Protein AF-A0A7S0XD25-F1 (afdb_monomer_lite)

Structure (mmCIF, N/CA/C/O backbone):
data_AF-A0A7S0XD25-F1
#
_entry.id   AF-A0A7S0XD25-F1
#
loop_
_atom_site.group_PDB
_atom_site.id
_atom_site.type_symbol
_atom_site.label_atom_id
_atom_site.label_alt_id
_atom_site.label_comp_id
_atom_site.label_asym_id
_atom_site.label_entity_id
_atom_site.label_seq_id
_atom_site.pdbx_PDB_ins_code
_atom_site.Cartn_x
_atom_site.Cartn_y
_atom_site.Cartn_z
_atom_site.occupancy
_atom_site.B_iso_or_equiv
_atom_site.auth_seq_id
_atom_site.auth_comp_id
_atom_site.auth_asym_id
_atom_site.auth_atom_id
_atom_site.pdbx_PDB_model_num
ATOM 1 N N . LEU A 1 1 ? -25.057 3.266 6.564 1.00 69.88 1 LEU A N 1
ATOM 2 C CA . LEU A 1 1 ? -23.820 4.005 6.218 1.00 69.88 1 LEU A CA 1
ATOM 3 C C . LEU A 1 1 ? -22.562 3.235 6.618 1.00 69.88 1 LEU A C 1
ATOM 5 O O . LEU A 1 1 ? -21.804 2.871 5.735 1.00 69.88 1 LEU A O 1
ATOM 9 N N . GLN A 1 2 ? -22.375 2.860 7.888 1.00 80.81 2 GLN A N 1
ATOM 10 C CA . GLN A 1 2 ? -21.163 2.131 8.309 1.00 80.81 2 GLN A CA 1
ATOM 11 C C . GLN A 1 2 ? -20.926 0.805 7.550 1.00 80.81 2 GLN A C 1
ATOM 13 O O . GLN A 1 2 ? -19.810 0.517 7.133 1.00 80.81 2 GLN A O 1
ATOM 18 N N . ARG A 1 3 ? -21.977 0.012 7.289 1.00 84.00 3 ARG A N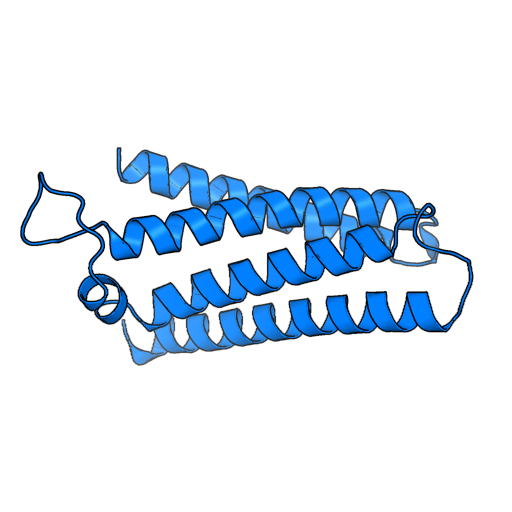 1
ATOM 19 C CA . ARG A 1 3 ? -21.851 -1.245 6.519 1.00 84.00 3 ARG A CA 1
ATOM 20 C C . ARG A 1 3 ? -21.401 -1.025 5.068 1.00 84.00 3 ARG A C 1
ATOM 22 O O . ARG A 1 3 ? -20.540 -1.753 4.590 1.00 84.00 3 ARG A O 1
ATOM 29 N N . SER A 1 4 ? -21.952 -0.021 4.381 1.00 88.50 4 SER A N 1
ATOM 30 C CA . SER A 1 4 ? -21.573 0.301 2.997 1.00 88.50 4 SER A CA 1
ATOM 31 C C . SER A 1 4 ? -20.144 0.841 2.913 1.00 88.50 4 SER A C 1
ATOM 33 O O . SER A 1 4 ? -19.408 0.493 1.999 1.00 88.50 4 SER A O 1
ATOM 35 N N . GLU A 1 5 ? -19.723 1.628 3.902 1.00 90.00 5 GLU A N 1
ATOM 36 C CA . GLU A 1 5 ? -18.354 2.139 4.038 1.00 90.00 5 GLU A CA 1
ATOM 37 C C . GLU A 1 5 ? -17.310 1.031 4.261 1.00 90.00 5 GLU A C 1
ATOM 39 O O . GLU A 1 5 ? -16.196 1.105 3.736 1.00 90.00 5 GLU A O 1
ATOM 44 N N . ILE A 1 6 ? -17.660 0.002 5.038 1.00 90.75 6 ILE A N 1
ATOM 45 C CA . ILE A 1 6 ? -16.819 -1.186 5.238 1.00 90.75 6 ILE A CA 1
ATOM 46 C C . ILE A 1 6 ? -16.751 -2.003 3.944 1.00 90.75 6 ILE A C 1
ATOM 48 O O . ILE A 1 6 ? -15.655 -2.358 3.509 1.00 90.75 6 ILE A O 1
ATOM 52 N N . GLY A 1 7 ? -17.901 -2.251 3.306 1.00 92.88 7 GLY A N 1
ATOM 53 C CA . GLY A 1 7 ? -17.980 -2.997 2.049 1.00 92.88 7 GLY A CA 1
ATOM 54 C C . GLY A 1 7 ? -17.167 -2.353 0.925 1.00 92.88 7 GLY A C 1
ATOM 55 O O . GLY A 1 7 ? -16.414 -3.047 0.246 1.00 92.88 7 GLY A O 1
ATOM 56 N N . LEU A 1 8 ? -17.243 -1.025 0.781 1.00 93.81 8 LEU A N 1
ATOM 57 C CA . LEU A 1 8 ? -16.458 -0.284 -0.206 1.00 93.81 8 LEU A CA 1
ATOM 58 C C . LEU A 1 8 ? -14.950 -0.439 0.033 1.00 93.81 8 LEU A C 1
ATOM 60 O O . LEU A 1 8 ? -14.215 -0.744 -0.901 1.00 93.81 8 LEU A O 1
ATOM 64 N N . ASN A 1 9 ? -14.479 -0.285 1.273 1.00 93.38 9 ASN A N 1
ATOM 65 C CA . ASN A 1 9 ? -13.048 -0.409 1.569 1.00 93.38 9 ASN A CA 1
ATOM 66 C C . ASN A 1 9 ? -12.535 -1.834 1.355 1.00 93.38 9 ASN A C 1
ATOM 68 O O . ASN A 1 9 ? -11.414 -2.017 0.878 1.00 93.38 9 ASN A O 1
ATOM 72 N N . PHE A 1 10 ? -13.342 -2.842 1.693 1.00 92.88 10 PHE A N 1
ATOM 73 C CA . PHE A 1 10 ? -13.020 -4.233 1.387 1.00 92.88 10 PHE A CA 1
ATOM 74 C C . PHE A 1 10 ? -12.909 -4.447 -0.125 1.00 92.88 10 PHE A C 1
ATOM 76 O O . PHE A 1 10 ? -11.900 -4.968 -0.592 1.00 92.88 10 PHE A O 1
ATOM 83 N N . PHE A 1 11 ? -13.892 -3.972 -0.892 1.00 96.12 11 PHE A N 1
ATOM 84 C CA . PHE A 1 11 ? -13.903 -4.092 -2.347 1.00 96.12 11 PHE A CA 1
ATOM 85 C C . PHE A 1 11 ? -12.696 -3.402 -3.000 1.00 96.12 11 PHE A C 1
ATOM 87 O O . PHE A 1 11 ? -11.998 -4.023 -3.795 1.00 96.12 11 PHE A O 1
ATOM 94 N N . LEU A 1 12 ? -12.388 -2.157 -2.616 1.00 96.31 12 LEU A N 1
ATOM 95 C CA . LEU A 1 12 ? -11.213 -1.434 -3.118 1.00 96.31 12 LEU A CA 1
ATOM 96 C C . LEU A 1 12 ? -9.909 -2.173 -2.796 1.00 96.31 12 LEU A C 1
ATOM 98 O O . LEU A 1 12 ? -9.039 -2.279 -3.657 1.00 96.31 12 LEU A O 1
ATOM 102 N N . SER A 1 13 ? -9.790 -2.714 -1.579 1.00 93.38 13 SER A N 1
ATOM 103 C CA . SER A 1 13 ? -8.607 -3.483 -1.173 1.00 93.38 13 SER A CA 1
ATOM 104 C C . SER A 1 13 ? -8.478 -4.776 -1.984 1.00 93.38 13 SER A C 1
ATOM 106 O O . SER A 1 13 ? -7.386 -5.095 -2.437 1.00 93.38 13 SER A O 1
ATOM 108 N N . LEU A 1 14 ? -9.588 -5.482 -2.230 1.00 96.25 14 LEU A N 1
ATOM 109 C CA . LEU A 1 14 ? -9.618 -6.696 -3.047 1.00 96.25 14 LEU A CA 1
ATOM 110 C C . LEU A 1 14 ? -9.181 -6.421 -4.490 1.00 96.25 14 LEU A C 1
ATOM 112 O O . LEU A 1 14 ? -8.308 -7.116 -5.007 1.00 96.25 14 LEU A O 1
ATOM 116 N N . ILE A 1 15 ? -9.760 -5.401 -5.132 1.00 98.19 15 ILE A N 1
ATOM 117 C CA . ILE A 1 15 ? -9.379 -5.013 -6.496 1.00 98.19 15 ILE A CA 1
ATOM 118 C C . ILE A 1 15 ? -7.897 -4.651 -6.547 1.00 98.19 15 ILE A C 1
ATOM 120 O O . ILE A 1 15 ? -7.183 -5.116 -7.430 1.00 98.19 15 ILE A O 1
ATOM 124 N N . ALA A 1 16 ? -7.409 -3.886 -5.574 1.00 97.56 16 ALA A N 1
ATOM 125 C CA . ALA A 1 16 ? -6.004 -3.528 -5.519 1.00 97.56 16 ALA A CA 1
ATOM 126 C C . ALA A 1 16 ? -5.076 -4.746 -5.363 1.00 97.56 16 ALA A C 1
ATOM 128 O O . ALA A 1 16 ? -4.071 -4.835 -6.064 1.00 97.56 16 ALA A O 1
ATOM 129 N N . SER A 1 17 ? -5.430 -5.720 -4.517 1.00 95.25 17 SER A N 1
ATOM 130 C CA . SER A 1 17 ? -4.680 -6.976 -4.388 1.00 95.25 17 SER A CA 1
ATOM 131 C C . SER A 1 17 ? -4.662 -7.785 -5.687 1.00 95.25 17 SER A C 1
ATOM 133 O O . SER A 1 17 ? -3.618 -8.323 -6.047 1.00 95.25 17 SER A O 1
ATOM 135 N N . ILE A 1 18 ? -5.780 -7.840 -6.421 1.00 98.19 18 ILE A N 1
ATOM 136 C CA . ILE A 1 18 ? -5.840 -8.491 -7.739 1.00 98.19 18 ILE A CA 1
ATOM 137 C C . ILE A 1 18 ? -4.910 -7.776 -8.728 1.00 98.19 18 ILE A C 1
ATOM 139 O O . ILE A 1 18 ? -4.140 -8.432 -9.426 1.00 98.19 18 ILE A O 1
ATOM 143 N N . LEU A 1 19 ? -4.936 -6.440 -8.762 1.00 98.25 19 LEU A N 1
ATOM 144 C CA . LEU A 1 19 ? -4.062 -5.648 -9.631 1.00 98.25 19 LEU A CA 1
ATOM 145 C C . LEU A 1 19 ? -2.583 -5.866 -9.305 1.00 98.25 19 LEU A C 1
ATOM 147 O O . LEU A 1 19 ? -1.791 -6.042 -10.225 1.00 98.25 19 LEU A O 1
ATOM 151 N N . TYR A 1 20 ? -2.208 -5.919 -8.024 1.00 96.50 20 TYR A N 1
ATOM 152 C CA . TYR A 1 20 ? -0.838 -6.244 -7.621 1.00 96.50 20 TYR A CA 1
ATOM 153 C C . TYR A 1 20 ? -0.432 -7.659 -7.996 1.00 96.50 20 TYR A C 1
ATOM 155 O O . TYR A 1 20 ? 0.689 -7.863 -8.458 1.00 96.50 20 TYR A O 1
ATOM 163 N N . PHE A 1 21 ? -1.323 -8.635 -7.827 1.00 96.88 21 PHE A N 1
ATOM 164 C CA . PHE A 1 21 ? -1.039 -10.010 -8.211 1.00 96.88 21 PHE A CA 1
ATOM 165 C C . PHE A 1 21 ? -0.777 -10.116 -9.718 1.00 96.88 21 PHE A C 1
ATOM 167 O O . PHE A 1 21 ? 0.274 -10.609 -10.125 1.00 96.88 21 PHE A O 1
ATOM 174 N N . ILE A 1 22 ? -1.678 -9.577 -10.546 1.00 98.12 22 ILE A N 1
ATOM 175 C CA . ILE A 1 22 ? -1.512 -9.568 -12.006 1.00 98.12 22 ILE A CA 1
ATOM 176 C C . ILE A 1 22 ? -0.263 -8.768 -12.389 1.00 98.12 22 ILE A C 1
ATOM 178 O O . ILE A 1 22 ? 0.563 -9.256 -13.155 1.00 98.12 22 ILE A O 1
ATOM 182 N N . GLY A 1 23 ? -0.082 -7.574 -11.820 1.00 96.62 23 GLY A N 1
ATOM 183 C CA . GLY A 1 23 ? 1.087 -6.735 -12.068 1.00 96.62 23 GLY A CA 1
ATOM 184 C C . GLY A 1 23 ? 2.397 -7.459 -11.761 1.00 96.62 23 GLY A C 1
ATOM 185 O O . GLY A 1 23 ? 3.333 -7.377 -12.548 1.00 96.62 23 GLY A O 1
ATOM 186 N N . SER A 1 24 ? 2.444 -8.235 -10.673 1.00 94.94 24 SER A N 1
ATOM 187 C CA . SER A 1 24 ? 3.632 -9.003 -10.272 1.00 94.94 24 SER A CA 1
ATOM 188 C C . SER A 1 24 ? 3.968 -10.094 -11.287 1.00 94.94 24 SER A C 1
ATOM 190 O O . SER A 1 24 ? 5.136 -10.303 -11.603 1.00 94.94 24 SER A O 1
ATOM 192 N N . VAL A 1 25 ? 2.953 -10.757 -11.851 1.00 97.56 25 VAL A N 1
ATOM 193 C CA . VAL A 1 25 ? 3.142 -11.739 -12.929 1.00 97.56 25 VAL A CA 1
ATOM 194 C C . VAL A 1 25 ? 3.700 -11.074 -14.192 1.00 97.56 25 VAL A C 1
ATOM 196 O O . VAL A 1 25 ? 4.586 -11.636 -14.833 1.00 97.56 25 VAL A O 1
ATOM 199 N N . LEU A 1 26 ? 3.248 -9.863 -14.534 1.00 97.06 26 LEU A N 1
ATOM 200 C CA . LEU A 1 26 ? 3.743 -9.120 -15.704 1.00 97.06 26 LEU A CA 1
ATOM 201 C C . LEU A 1 26 ? 5.186 -8.604 -15.551 1.00 97.06 26 LEU A C 1
ATOM 203 O O . LEU A 1 26 ? 5.810 -8.234 -16.544 1.00 97.06 26 LEU A O 1
ATOM 207 N N . PHE A 1 27 ? 5.741 -8.606 -14.335 1.00 93.12 27 PHE A N 1
ATOM 208 C CA . PHE A 1 27 ? 7.166 -8.343 -14.110 1.00 93.12 27 PHE A CA 1
ATOM 209 C C . PHE A 1 27 ? 8.063 -9.559 -14.384 1.00 93.12 27 PHE A C 1
ATOM 211 O O . PHE A 1 27 ? 9.282 -9.399 -14.459 1.00 93.12 27 PHE A O 1
ATOM 218 N N . ILE A 1 28 ? 7.507 -10.764 -14.577 1.00 94.56 28 ILE A N 1
ATOM 219 C CA . ILE A 1 28 ? 8.304 -11.938 -14.957 1.00 94.56 28 ILE A CA 1
ATOM 220 C C . ILE A 1 28 ? 8.897 -11.692 -16.355 1.00 94.56 28 ILE A C 1
ATOM 222 O O . ILE A 1 28 ? 8.124 -11.470 -17.297 1.00 94.56 28 ILE A O 1
ATOM 226 N N . PRO A 1 29 ? 10.233 -11.791 -16.536 1.00 94.00 29 PRO A N 1
ATOM 227 C CA . PRO A 1 29 ? 10.891 -11.443 -17.798 1.00 94.00 29 PRO A CA 1
ATOM 228 C C . PRO A 1 29 ? 10.319 -12.151 -19.032 1.00 94.00 29 PRO A C 1
ATOM 230 O O . PRO A 1 29 ? 10.238 -11.554 -20.101 1.00 94.00 29 PRO A O 1
ATOM 233 N N . SER A 1 30 ? 9.851 -13.395 -18.887 1.00 96.94 30 SER A N 1
ATOM 234 C CA . SER A 1 30 ? 9.272 -14.180 -19.985 1.00 96.94 30 SER A CA 1
ATOM 235 C C . SER A 1 30 ? 7.966 -13.613 -20.551 1.00 96.94 30 SER A C 1
ATOM 237 O O . SER A 1 30 ? 7.566 -14.011 -21.640 1.00 96.94 30 SER A O 1
ATOM 239 N N . THR A 1 31 ? 7.281 -12.715 -19.835 1.00 96.00 31 THR A N 1
ATOM 240 C CA . THR A 1 31 ? 6.054 -12.071 -20.334 1.00 96.00 31 THR A CA 1
ATOM 241 C C . THR A 1 31 ? 6.355 -10.888 -21.252 1.00 96.00 31 THR A C 1
ATOM 243 O O . THR A 1 31 ? 5.558 -10.600 -22.139 1.00 96.00 31 THR A O 1
ATOM 246 N N . ASN A 1 32 ? 7.500 -10.217 -21.070 1.00 95.75 32 ASN A N 1
ATOM 247 C CA . ASN A 1 32 ? 7.849 -8.962 -21.743 1.00 95.75 32 ASN A CA 1
ATOM 248 C C . ASN A 1 32 ? 6.757 -7.870 -21.609 1.00 95.75 32 ASN A C 1
ATOM 250 O O . ASN A 1 32 ? 6.489 -7.124 -22.548 1.00 95.75 32 ASN A O 1
ATOM 254 N N . GLN A 1 33 ? 6.081 -7.805 -20.452 1.00 97.06 33 GLN A N 1
ATOM 255 C CA . GLN A 1 33 ? 4.968 -6.878 -20.179 1.00 97.06 33 GLN A CA 1
ATOM 256 C C . GLN A 1 33 ? 5.217 -5.979 -18.953 1.00 97.06 33 GLN A C 1
ATOM 258 O O . GLN A 1 33 ? 4.265 -5.515 -18.323 1.00 97.06 33 GLN A O 1
ATOM 263 N N . SER A 1 34 ? 6.479 -5.692 -18.615 1.00 94.31 34 SER A N 1
ATOM 264 C CA . SER A 1 34 ? 6.838 -4.924 -17.410 1.00 94.31 34 SER A CA 1
ATOM 265 C C . SER A 1 34 ? 6.160 -3.552 -17.347 1.00 94.31 34 SER A C 1
ATOM 267 O O . SER A 1 34 ? 5.670 -3.171 -16.290 1.00 94.31 34 SER A O 1
ATOM 269 N N . TYR A 1 35 ? 6.029 -2.851 -18.480 1.00 95.31 35 TYR A N 1
ATOM 270 C CA . TYR A 1 35 ? 5.305 -1.577 -18.560 1.00 95.31 35 TYR A CA 1
ATOM 271 C C . TYR A 1 35 ? 3.847 -1.706 -18.093 1.00 95.31 35 TYR A C 1
ATOM 273 O O . TYR A 1 35 ? 3.386 -0.932 -17.256 1.00 95.31 35 TYR A O 1
ATOM 281 N N . ASN A 1 36 ? 3.132 -2.723 -18.580 1.00 97.75 36 ASN A N 1
ATOM 282 C CA . ASN A 1 36 ? 1.755 -2.984 -18.165 1.00 97.75 36 ASN A CA 1
ATOM 283 C C . ASN A 1 36 ? 1.690 -3.384 -16.683 1.00 97.75 36 ASN A C 1
ATOM 285 O O . ASN A 1 36 ? 0.791 -2.938 -15.971 1.00 97.75 36 ASN A O 1
ATOM 289 N N . GLY A 1 37 ? 2.677 -4.146 -16.197 1.00 97.06 37 GLY A N 1
ATOM 290 C CA . GLY A 1 37 ? 2.849 -4.435 -14.772 1.00 97.06 37 GLY A CA 1
ATOM 291 C C . GLY A 1 37 ? 2.954 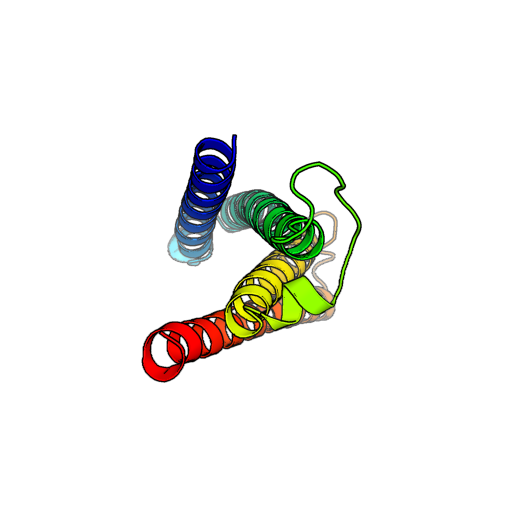-3.165 -13.924 1.00 97.06 37 GLY A C 1
ATOM 292 O O . GLY A 1 37 ? 2.209 -3.012 -12.955 1.00 97.06 37 GLY A O 1
ATOM 293 N N . THR A 1 38 ? 3.793 -2.214 -14.339 1.00 96.56 38 THR A N 1
ATOM 294 C CA . THR A 1 38 ? 3.959 -0.907 -13.687 1.00 96.56 38 THR A CA 1
ATOM 295 C C . THR A 1 38 ? 2.644 -0.131 -13.613 1.00 96.56 38 THR A C 1
ATOM 297 O O . THR A 1 38 ? 2.294 0.381 -12.549 1.00 96.56 38 THR A O 1
ATOM 300 N N . ILE A 1 39 ? 1.866 -0.080 -14.701 1.00 98.25 39 ILE A N 1
ATOM 301 C CA . ILE A 1 39 ? 0.561 0.603 -14.709 1.00 98.25 39 ILE A CA 1
ATOM 302 C C . ILE A 1 39 ? -0.417 -0.041 -13.716 1.00 98.25 39 ILE A C 1
ATOM 304 O O . ILE A 1 39 ? -1.070 0.672 -12.950 1.00 98.25 39 ILE A O 1
ATOM 308 N N . LEU A 1 40 ? -0.495 -1.377 -13.670 1.00 98.25 40 LEU A N 1
ATOM 309 C CA . LEU A 1 40 ? -1.355 -2.078 -12.709 1.00 98.25 40 LEU A CA 1
ATOM 310 C C . LEU A 1 40 ? -0.941 -1.796 -11.260 1.00 98.25 40 LEU A C 1
ATOM 312 O O . LEU A 1 40 ? -1.806 -1.571 -10.412 1.00 98.25 40 LEU A O 1
ATOM 316 N N . PHE A 1 41 ? 0.363 -1.743 -10.981 1.00 96.50 41 PHE A N 1
ATOM 317 C CA . PHE A 1 41 ? 0.872 -1.372 -9.663 1.00 96.50 41 PHE A CA 1
ATOM 318 C C . PHE A 1 41 ? 0.536 0.069 -9.280 1.00 96.50 41 PHE A C 1
ATOM 320 O O . PHE A 1 41 ? 0.167 0.307 -8.130 1.00 96.50 41 PHE A O 1
ATOM 327 N N . ILE A 1 42 ? 0.607 1.025 -10.209 1.00 98.31 42 ILE A N 1
ATOM 328 C CA . ILE A 1 42 ? 0.211 2.419 -9.954 1.00 98.31 42 ILE A CA 1
ATOM 329 C C . ILE A 1 42 ? -1.268 2.481 -9.556 1.00 98.31 42 ILE A C 1
ATOM 331 O O . ILE A 1 42 ? -1.602 3.037 -8.507 1.00 98.31 42 ILE A O 1
ATOM 335 N N . ILE A 1 43 ? -2.150 1.857 -10.343 1.00 98.50 43 ILE A N 1
ATOM 336 C CA . ILE A 1 43 ? -3.596 1.858 -10.075 1.00 98.50 43 ILE A CA 1
ATOM 337 C C . ILE A 1 43 ? -3.893 1.159 -8.742 1.00 98.50 43 ILE A C 1
ATOM 339 O O . ILE A 1 43 ? -4.584 1.722 -7.893 1.00 98.50 43 ILE A O 1
ATOM 343 N N . GLY A 1 44 ? -3.334 -0.036 -8.524 1.00 98.12 44 GLY A N 1
ATOM 344 C CA . GLY A 1 44 ? -3.496 -0.780 -7.273 1.00 98.12 44 GLY A CA 1
ATOM 345 C C . GLY A 1 44 ? -3.033 0.027 -6.059 1.00 98.12 44 GLY A C 1
ATOM 346 O O . GLY A 1 44 ? -3.732 0.087 -5.050 1.00 98.12 44 GLY A O 1
ATOM 347 N N . SER A 1 45 ? -1.911 0.736 -6.180 1.00 98.19 45 SER A N 1
ATOM 348 C CA . SER A 1 45 ? -1.354 1.555 -5.101 1.00 98.19 45 SER A CA 1
ATOM 349 C C . SER A 1 45 ? -2.212 2.755 -4.735 1.00 98.19 45 SER A C 1
ATOM 351 O O . SER A 1 45 ? -2.391 3.022 -3.547 1.00 98.19 45 SER A O 1
ATOM 353 N N . ILE A 1 46 ? -2.802 3.435 -5.720 1.00 98.38 46 ILE A N 1
ATOM 354 C CA . ILE A 1 46 ? -3.767 4.513 -5.465 1.00 98.38 46 ILE A CA 1
ATOM 355 C C . ILE A 1 46 ? -4.976 3.956 -4.704 1.00 98.38 46 ILE A C 1
ATOM 357 O O . ILE A 1 46 ? -5.365 4.512 -3.676 1.00 98.38 46 ILE A O 1
ATOM 361 N N . LEU A 1 47 ? -5.532 2.828 -5.161 1.00 98.19 47 LEU A N 1
ATOM 362 C CA . LEU A 1 47 ? -6.694 2.201 -4.528 1.00 98.19 47 LEU A CA 1
ATOM 363 C C . LEU A 1 47 ? -6.406 1.768 -3.085 1.00 98.19 47 LEU A C 1
ATOM 365 O O . LEU A 1 47 ? -7.209 2.072 -2.198 1.00 98.19 47 LEU A O 1
ATOM 369 N N . VAL A 1 48 ? -5.269 1.105 -2.824 1.00 97.62 48 VAL A N 1
ATOM 370 C CA . VAL A 1 48 ? -4.881 0.740 -1.452 1.00 97.62 48 VAL A CA 1
ATOM 371 C C . VAL A 1 48 ? -4.696 1.988 -0.608 1.00 97.62 48 VAL A C 1
ATOM 373 O O . VAL A 1 48 ? -5.315 2.079 0.451 1.00 97.62 48 VAL A O 1
ATOM 376 N N . PHE A 1 49 ? -3.875 2.943 -1.051 1.00 97.81 49 PHE A N 1
ATOM 377 C CA . PHE A 1 49 ? -3.553 4.122 -0.254 1.00 97.81 49 PHE A CA 1
ATOM 378 C C . PHE A 1 49 ? -4.822 4.889 0.126 1.00 97.81 49 PHE A C 1
ATOM 380 O O . PHE A 1 49 ? -5.073 5.104 1.308 1.00 97.81 49 PHE A O 1
ATOM 387 N N . THR A 1 50 ? -5.694 5.190 -0.843 1.00 96.44 50 THR A N 1
ATOM 388 C CA . THR A 1 50 ? -6.976 5.857 -0.573 1.00 96.44 50 THR A CA 1
ATOM 389 C C . THR A 1 50 ? -7.860 5.043 0.377 1.00 96.44 50 THR A C 1
ATOM 391 O O . THR A 1 50 ? -8.395 5.600 1.338 1.00 96.44 50 THR A O 1
ATOM 394 N N . SER A 1 51 ? -7.990 3.730 0.156 1.00 96.31 51 SER A N 1
ATOM 395 C CA . SER A 1 51 ? -8.802 2.846 1.003 1.00 96.31 51 SER A CA 1
ATOM 396 C C . SER A 1 51 ? -8.320 2.839 2.458 1.00 96.31 51 SER A C 1
ATOM 398 O O . SER A 1 51 ? -9.124 3.030 3.378 1.00 96.31 51 SER A O 1
ATOM 400 N N . GLN A 1 52 ? -7.013 2.671 2.686 1.00 97.25 52 GLN A N 1
ATOM 401 C CA . GLN A 1 52 ? -6.464 2.603 4.040 1.00 97.25 52 GLN A CA 1
ATOM 402 C C . GLN A 1 52 ? -6.421 3.970 4.725 1.00 97.25 52 GLN A C 1
ATOM 404 O O . GLN A 1 52 ? -6.812 4.069 5.888 1.00 97.25 52 GLN A O 1
ATOM 409 N N . SER A 1 53 ? -6.048 5.044 4.018 1.00 96.12 53 SER A N 1
ATOM 410 C CA . SER A 1 53 ? -6.110 6.406 4.565 1.00 96.12 53 SER A CA 1
ATOM 411 C C . SER A 1 53 ? -7.522 6.745 5.034 1.00 96.12 53 SER A C 1
ATOM 413 O O 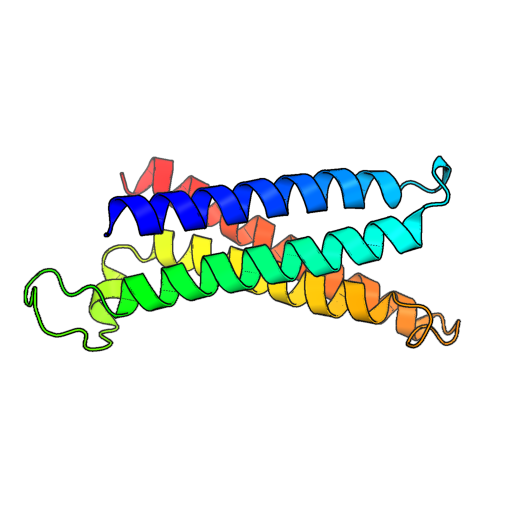. SER A 1 53 ? -7.701 7.278 6.128 1.00 96.12 53 SER A O 1
ATOM 415 N N . TRP A 1 54 ? -8.544 6.361 4.262 1.00 95.25 54 TRP A N 1
ATOM 416 C CA . TRP A 1 54 ? -9.932 6.559 4.665 1.00 95.25 54 TRP A CA 1
ATOM 417 C C . TRP A 1 54 ? -10.285 5.780 5.941 1.00 95.25 54 TRP A C 1
ATOM 419 O O . TRP A 1 54 ? -10.984 6.314 6.803 1.00 95.25 54 TRP A O 1
ATOM 429 N N . LYS A 1 55 ? -9.816 4.533 6.108 1.00 94.31 55 LYS A N 1
ATOM 430 C CA . LYS A 1 55 ? -10.047 3.773 7.352 1.00 94.31 55 LYS A CA 1
ATOM 431 C C . LYS A 1 55 ? -9.427 4.457 8.562 1.00 94.31 55 LYS A C 1
ATOM 433 O O . LYS A 1 55 ? -10.125 4.631 9.555 1.00 94.31 55 LYS A O 1
ATOM 438 N N . VAL A 1 56 ? -8.168 4.882 8.459 1.00 95.06 56 VAL A N 1
ATOM 439 C CA . VAL A 1 56 ? -7.453 5.556 9.554 1.00 95.06 56 VAL A CA 1
ATOM 440 C C . VAL A 1 56 ? -8.155 6.865 9.932 1.00 95.06 56 VAL A C 1
ATOM 442 O O . VAL A 1 56 ? -8.377 7.126 11.113 1.00 95.06 56 VAL A O 1
ATOM 445 N N . ILE A 1 57 ? -8.599 7.648 8.942 1.00 93.38 57 ILE A N 1
ATOM 446 C CA . ILE A 1 57 ? -9.384 8.871 9.175 1.00 93.38 57 ILE A CA 1
ATOM 447 C C . ILE A 1 57 ? -10.734 8.549 9.833 1.00 93.38 57 ILE A C 1
ATOM 449 O O . ILE A 1 57 ? -11.155 9.233 10.761 1.00 93.38 57 ILE A O 1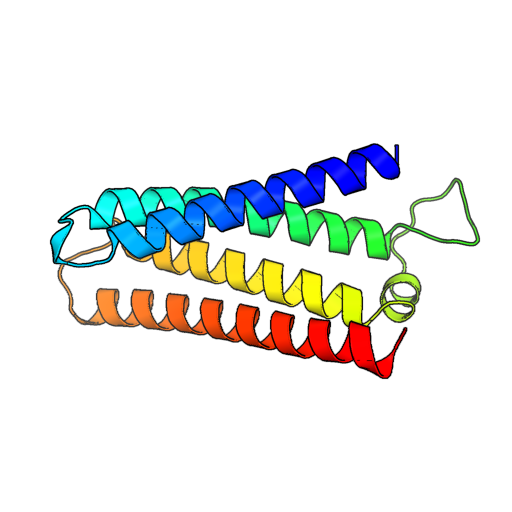
ATOM 453 N N . ARG A 1 58 ? -11.444 7.501 9.401 1.00 90.94 58 ARG A N 1
ATOM 454 C CA . ARG A 1 58 ? -12.695 7.105 10.071 1.00 90.94 58 ARG A CA 1
ATOM 455 C C . ARG A 1 58 ? -12.449 6.645 11.505 1.00 90.94 58 ARG A C 1
ATOM 457 O O . ARG A 1 58 ? -13.240 6.995 12.379 1.00 90.94 58 ARG A O 1
ATOM 464 N N . ALA A 1 59 ? -11.378 5.896 11.751 1.00 91.25 59 ALA A N 1
ATOM 465 C CA . ALA A 1 59 ? -11.019 5.425 13.084 1.00 91.25 59 ALA A CA 1
ATOM 466 C C . ALA A 1 59 ? -10.753 6.598 14.042 1.00 91.25 59 ALA A C 1
ATOM 468 O O . ALA A 1 59 ? -11.193 6.553 15.185 1.00 91.25 59 ALA A O 1
ATOM 469 N N . SER A 1 60 ? -10.133 7.689 13.576 1.00 90.56 60 SER A N 1
ATOM 470 C CA . SER A 1 60 ? -9.914 8.877 14.414 1.00 90.56 60 SER A CA 1
ATOM 471 C C . SER A 1 60 ? -11.181 9.704 14.659 1.00 90.56 60 SER A C 1
ATOM 473 O O . SER A 1 60 ? -11.300 10.343 15.703 1.00 90.56 60 SER A O 1
ATOM 475 N N . LEU A 1 61 ? -12.147 9.685 13.733 1.00 89.00 61 LEU A N 1
ATOM 476 C CA . LEU A 1 61 ? -13.396 10.455 13.828 1.00 89.00 61 LEU A CA 1
ATOM 477 C C . LEU A 1 61 ? -14.547 9.719 14.537 1.00 89.00 61 LEU A C 1
ATOM 479 O O . LEU A 1 61 ? -15.558 10.346 14.860 1.00 89.00 61 LEU A O 1
ATOM 483 N N . THR A 1 62 ? -14.440 8.404 14.743 1.00 80.75 62 THR A N 1
ATOM 484 C CA . THR A 1 62 ? -15.516 7.597 15.338 1.00 80.75 62 THR A CA 1
ATOM 485 C C . THR A 1 62 ? -15.445 7.669 16.858 1.00 80.75 62 THR A C 1
ATOM 487 O O . THR A 1 62 ? -14.700 6.920 17.477 1.00 80.75 62 THR A O 1
ATOM 490 N N . ASN A 1 63 ? -16.230 8.562 17.466 1.00 70.25 63 ASN A N 1
ATOM 491 C CA . ASN A 1 63 ? -16.333 8.655 18.920 1.00 70.25 63 ASN A CA 1
ATOM 492 C C . ASN A 1 63 ? -17.515 7.801 19.428 1.00 70.25 63 ASN A C 1
ATOM 494 O O . ASN A 1 63 ? -18.664 8.137 19.125 1.00 70.25 63 ASN A O 1
ATOM 498 N N . PRO A 1 64 ? -17.284 6.730 20.212 1.00 62.78 64 PRO A N 1
ATOM 499 C CA . PRO A 1 64 ? -18.358 5.850 20.684 1.00 62.78 64 PRO A CA 1
ATOM 500 C C . PRO A 1 64 ? -19.337 6.547 21.645 1.00 62.78 64 PRO A C 1
ATOM 502 O O . PRO A 1 64 ? -20.456 6.076 21.825 1.00 62.78 64 PRO A O 1
ATOM 505 N N . ILE A 1 65 ? -18.941 7.678 22.242 1.00 63.78 65 ILE A N 1
ATOM 506 C CA . ILE A 1 65 ? -19.728 8.398 23.256 1.00 63.78 65 ILE A CA 1
ATOM 507 C C . ILE A 1 65 ? -20.574 9.522 22.628 1.00 63.78 65 ILE A C 1
ATOM 509 O O . ILE A 1 65 ? -21.636 9.866 23.142 1.00 63.78 65 ILE A O 1
ATOM 513 N N . LYS A 1 66 ? -20.138 10.102 21.501 1.00 61.25 66 LYS A N 1
ATOM 514 C CA . LYS A 1 66 ? -20.794 11.254 20.853 1.00 61.25 66 LYS A CA 1
ATOM 515 C C . LYS A 1 66 ? -21.237 10.906 19.434 1.00 61.25 66 LYS A C 1
ATOM 517 O O . LYS A 1 66 ? -20.586 11.278 18.464 1.00 61.25 66 LYS A O 1
ATOM 522 N N . LEU A 1 67 ? -22.399 10.260 19.322 1.00 62.78 67 LEU A N 1
ATOM 523 C CA . LEU A 1 67 ? -22.976 9.782 18.053 1.00 62.78 67 LEU A CA 1
ATOM 524 C C . LEU A 1 67 ? -23.150 10.862 16.959 1.00 62.78 67 LEU A C 1
ATOM 526 O O . LEU A 1 67 ? -23.232 10.508 15.788 1.00 62.78 67 LEU A O 1
ATOM 530 N N . ASN A 1 68 ? -23.163 12.158 17.306 1.00 64.44 68 ASN A N 1
ATOM 531 C CA . ASN A 1 68 ? -23.439 13.258 16.367 1.00 64.44 68 ASN A CA 1
ATOM 532 C C . ASN A 1 68 ? -22.301 14.280 16.176 1.00 64.44 68 ASN A C 1
ATOM 534 O O . ASN A 1 68 ? -22.477 15.225 15.411 1.00 64.44 68 ASN A O 1
ATOM 538 N N . ILE A 1 69 ? -21.138 14.122 16.824 1.00 66.88 69 ILE A N 1
ATOM 539 C CA . ILE A 1 69 ? -20.005 15.053 16.651 1.00 66.88 69 ILE A CA 1
ATOM 540 C C . ILE A 1 69 ? -18.784 14.273 16.168 1.00 66.88 69 ILE A C 1
ATOM 542 O O . ILE A 1 69 ? -18.126 13.586 16.945 1.00 66.88 69 ILE A O 1
ATOM 546 N N . LYS A 1 70 ? -18.462 14.414 14.877 1.00 70.75 70 LYS A N 1
ATOM 547 C CA . LYS A 1 70 ? -17.209 13.915 14.298 1.00 70.75 70 LYS A CA 1
ATOM 548 C C . LYS A 1 70 ? -16.079 14.878 14.656 1.00 70.75 70 LYS A C 1
ATOM 550 O O . LYS A 1 70 ? -15.786 15.799 13.901 1.00 70.75 70 LYS A O 1
ATOM 555 N N . SER A 1 71 ? -15.469 14.686 15.818 1.00 83.50 71 SER A N 1
ATOM 556 C CA . SER A 1 71 ? -14.216 15.351 16.184 1.00 83.50 71 SER A CA 1
ATOM 557 C C . SER A 1 71 ? -13.071 14.354 16.086 1.00 83.50 71 SER A C 1
ATOM 559 O O . SER A 1 71 ? -13.203 13.226 16.557 1.00 83.50 71 SER A O 1
ATOM 561 N N . PHE A 1 72 ? -11.951 14.778 15.506 1.00 86.31 72 PHE A N 1
ATOM 562 C CA . PHE A 1 72 ? -10.726 13.986 15.508 1.00 86.31 72 PHE A CA 1
ATOM 563 C C . PHE A 1 72 ? -10.267 13.761 16.953 1.00 86.31 72 PHE A C 1
ATOM 565 O O . PHE A 1 72 ? -10.056 14.725 17.687 1.00 86.31 72 PHE A O 1
ATOM 572 N N . ASP A 1 73 ? -10.125 12.500 17.356 1.00 88.62 73 ASP A N 1
ATOM 573 C CA . ASP A 1 73 ? -9.681 12.127 18.696 1.00 88.62 73 ASP A CA 1
ATOM 574 C C . ASP A 1 73 ? -8.685 10.962 18.619 1.00 88.62 73 ASP A C 1
ATOM 576 O O . ASP A 1 73 ? -8.993 9.863 18.151 1.00 88.62 73 ASP A O 1
ATOM 580 N N . LEU A 1 74 ? -7.463 11.208 19.096 1.00 89.38 74 LEU A N 1
ATOM 581 C CA . LEU A 1 74 ? -6.390 10.213 19.129 1.00 89.38 74 LEU A CA 1
ATOM 582 C C . LEU A 1 74 ? -6.693 9.060 20.092 1.00 89.38 74 LEU A C 1
ATOM 584 O O . LEU A 1 74 ? -6.142 7.971 19.929 1.00 89.38 74 LEU A O 1
ATOM 588 N N . ASN A 1 75 ? -7.569 9.265 21.077 1.00 90.62 75 ASN A N 1
ATOM 589 C CA . ASN A 1 75 ? -7.963 8.201 21.994 1.00 90.62 75 ASN A CA 1
ATOM 590 C C . ASN A 1 75 ? -8.759 7.107 21.277 1.00 90.62 75 ASN A C 1
ATOM 592 O O . ASN A 1 75 ? -8.612 5.940 21.632 1.00 90.62 75 ASN A O 1
ATOM 596 N N . ASN A 1 76 ? -9.514 7.450 20.227 1.00 88.50 76 ASN A N 1
ATOM 597 C CA . ASN A 1 76 ? -10.224 6.461 19.410 1.00 88.50 76 ASN A CA 1
ATOM 598 C C . ASN A 1 76 ? -9.238 5.526 18.696 1.00 88.50 76 ASN A C 1
ATOM 600 O O . ASN A 1 76 ? -9.445 4.317 18.655 1.00 88.50 76 ASN A O 1
ATOM 604 N N . LEU A 1 77 ? -8.111 6.062 18.210 1.00 91.88 77 LEU A N 1
ATOM 605 C CA . LEU A 1 77 ? -7.069 5.254 17.568 1.00 91.88 77 LEU A CA 1
ATOM 606 C C . LEU A 1 77 ? -6.398 4.280 18.544 1.00 91.88 77 LEU A C 1
ATOM 608 O O . LEU A 1 77 ? -5.972 3.203 18.139 1.00 91.88 77 LEU A O 1
ATOM 612 N N . ARG A 1 78 ? -6.306 4.639 19.831 1.00 92.75 78 ARG A N 1
ATOM 613 C CA . ARG A 1 78 ? -5.704 3.776 20.860 1.00 92.75 78 ARG A CA 1
ATOM 614 C C . ARG A 1 78 ? -6.566 2.564 21.209 1.00 92.75 78 ARG A C 1
ATOM 616 O O . ARG A 1 78 ? -6.009 1.566 21.652 1.00 92.75 78 ARG A O 1
ATOM 623 N N . GLN A 1 79 ? -7.884 2.636 21.010 1.00 91.06 79 GLN A N 1
ATOM 624 C CA . GLN A 1 79 ? -8.802 1.533 21.325 1.00 91.06 79 GLN A CA 1
ATOM 625 C C . GLN A 1 79 ? -8.576 0.307 20.432 1.00 91.06 79 GLN A C 1
ATOM 627 O O . GLN A 1 79 ? -8.736 -0.817 20.892 1.00 91.06 79 GLN A O 1
ATOM 632 N N . ASP A 1 80 ? -8.167 0.520 19.180 1.00 91.62 80 ASP A N 1
ATOM 633 C CA . ASP A 1 80 ? -7.824 -0.535 18.220 1.00 91.62 80 ASP A CA 1
ATOM 634 C C . ASP A 1 80 ? -6.462 -0.239 17.581 1.00 91.62 80 ASP A C 1
ATOM 636 O O . ASP A 1 80 ? -6.308 -0.182 16.359 1.00 91.62 80 ASP A O 1
ATOM 640 N N . LEU A 1 81 ? -5.455 -0.002 18.431 1.00 94.62 81 LEU A N 1
ATOM 641 C CA . LEU A 1 81 ? -4.111 0.352 17.976 1.00 94.62 81 LEU A CA 1
ATOM 642 C C . LEU A 1 81 ? -3.531 -0.673 16.980 1.00 94.62 81 LEU A C 1
ATOM 644 O O . LEU A 1 81 ? -3.014 -0.237 15.949 1.00 94.62 81 LEU A O 1
ATOM 648 N N . PRO A 1 82 ? -3.637 -2.003 17.195 1.00 96.25 82 PRO A N 1
ATOM 649 C CA . PRO A 1 82 ? -3.173 -2.975 16.208 1.00 96.25 82 PRO A CA 1
ATOM 650 C C . PRO A 1 82 ? -3.898 -2.836 14.865 1.00 96.25 82 PRO A C 1
ATOM 652 O O . PRO A 1 82 ? -3.256 -2.893 13.821 1.00 96.25 82 PRO A O 1
ATOM 655 N N . GLY A 1 83 ? -5.216 -2.603 14.858 1.00 95.44 83 GLY A N 1
ATOM 656 C CA . GLY A 1 83 ? -5.969 -2.366 13.626 1.00 95.44 83 GLY A CA 1
ATOM 657 C C . GLY A 1 83 ? -5.510 -1.119 12.874 1.00 95.44 83 GLY A C 1
ATOM 658 O O . GLY A 1 83 ? -5.250 -1.184 11.672 1.00 95.44 83 GLY A O 1
ATOM 659 N N . VAL A 1 84 ? -5.318 -0.011 13.592 1.00 96.06 84 VAL A N 1
ATOM 660 C CA . VAL A 1 84 ? -4.798 1.242 13.026 1.00 96.06 84 VAL A CA 1
ATOM 661 C C . VAL A 1 84 ? -3.398 1.049 12.447 1.00 96.06 84 VAL A C 1
ATOM 663 O O . VAL A 1 84 ? -3.106 1.581 11.376 1.00 96.06 84 VAL A O 1
ATOM 666 N N . LEU A 1 85 ? -2.537 0.279 13.115 1.00 97.62 85 LEU A N 1
ATOM 667 C CA . LEU A 1 85 ? -1.193 -0.036 12.631 1.00 97.62 85 LEU A CA 1
ATOM 668 C C . LEU A 1 85 ? -1.226 -0.896 11.359 1.00 97.62 85 LEU A C 1
ATOM 670 O O . LEU A 1 85 ? -0.492 -0.591 10.420 1.00 97.62 85 LEU A O 1
ATOM 674 N N . VAL A 1 86 ? -2.107 -1.903 11.276 1.00 97.69 86 VAL A N 1
ATOM 675 C CA . VAL A 1 86 ? -2.316 -2.689 10.044 1.00 97.69 86 VAL A CA 1
ATOM 676 C C . VAL A 1 86 ? -2.691 -1.778 8.881 1.00 97.69 86 VAL A C 1
ATOM 678 O O . VAL A 1 86 ? -2.041 -1.820 7.835 1.00 97.69 86 VAL A O 1
ATOM 681 N N . ASP A 1 87 ? -3.714 -0.940 9.057 1.00 97.25 87 ASP A N 1
ATOM 682 C CA . ASP A 1 87 ? -4.193 -0.062 7.989 1.00 97.25 87 ASP A CA 1
ATOM 683 C C . ASP A 1 87 ? -3.125 0.989 7.620 1.00 97.25 87 ASP A C 1
ATOM 685 O O . ASP A 1 87 ? -2.877 1.233 6.439 1.00 97.25 87 ASP A O 1
ATOM 689 N N . SER A 1 88 ? -2.416 1.553 8.604 1.00 98.00 88 SER A N 1
ATOM 690 C CA . SER A 1 88 ? -1.360 2.552 8.374 1.00 98.00 88 SER A CA 1
ATOM 691 C C . SER A 1 88 ? -0.167 1.976 7.614 1.00 98.00 88 SER A C 1
ATOM 693 O O . SER A 1 88 ? 0.267 2.565 6.626 1.00 98.00 88 SER A O 1
ATOM 695 N N . PHE A 1 89 ? 0.349 0.814 8.025 1.00 98.50 89 PHE A N 1
ATOM 696 C CA . PHE A 1 89 ? 1.455 0.160 7.325 1.00 98.50 89 PHE A CA 1
ATOM 697 C C . PHE A 1 89 ? 1.048 -0.310 5.928 1.00 98.50 89 PHE A C 1
ATOM 699 O O . PHE A 1 89 ? 1.809 -0.125 4.985 1.00 98.50 89 PHE A O 1
ATOM 706 N N . THR A 1 90 ? -0.171 -0.822 5.757 1.00 98.00 90 THR A N 1
ATOM 707 C CA . THR A 1 90 ? -0.704 -1.177 4.431 1.00 98.00 90 THR A CA 1
ATOM 708 C C . THR A 1 90 ? -0.793 0.057 3.524 1.00 98.00 90 THR A C 1
ATOM 710 O O . THR A 1 90 ? -0.384 0.013 2.365 1.00 98.00 90 THR A O 1
ATOM 713 N N . GLY A 1 91 ? -1.282 1.183 4.055 1.00 97.94 91 GLY A N 1
ATOM 714 C CA . GLY A 1 91 ? -1.344 2.454 3.334 1.00 97.94 91 GLY A CA 1
ATOM 715 C C . GLY A 1 91 ? 0.041 2.964 2.935 1.00 97.94 91 GLY A C 1
ATOM 716 O O . GLY A 1 91 ? 0.258 3.283 1.768 1.00 97.94 91 GLY A O 1
ATOM 717 N N . LEU A 1 92 ? 0.997 2.982 3.869 1.00 98.25 92 LEU A N 1
ATOM 718 C CA . LEU A 1 92 ? 2.385 3.369 3.594 1.00 98.25 92 LEU A CA 1
ATOM 719 C C . LEU A 1 92 ? 3.041 2.443 2.565 1.00 98.25 92 LEU A C 1
ATOM 721 O O . LEU A 1 92 ? 3.690 2.930 1.644 1.00 98.25 92 LEU A O 1
ATOM 725 N N . GLY A 1 93 ? 2.821 1.131 2.663 1.00 98.06 93 GLY A N 1
ATOM 726 C CA . GLY A 1 93 ? 3.284 0.162 1.671 1.00 98.06 93 GLY A CA 1
ATOM 727 C C . GLY A 1 93 ? 2.764 0.483 0.270 1.00 98.06 93 GLY A C 1
ATOM 728 O O . GLY A 1 93 ? 3.547 0.563 -0.675 1.00 98.06 93 GLY A O 1
ATOM 729 N N . GLY A 1 94 ? 1.460 0.759 0.146 1.00 97.75 94 GLY A N 1
ATOM 730 C CA . GLY A 1 94 ? 0.855 1.233 -1.100 1.00 97.75 94 GLY A CA 1
ATOM 731 C C . GLY A 1 94 ? 1.470 2.543 -1.604 1.00 97.75 94 GLY A C 1
ATOM 732 O O . GLY A 1 94 ? 1.796 2.651 -2.779 1.00 97.75 94 GLY A O 1
ATOM 733 N N . PHE A 1 95 ? 1.705 3.521 -0.729 1.00 98.44 95 PHE A N 1
ATOM 734 C CA . PHE A 1 95 ? 2.337 4.792 -1.097 1.00 98.44 95 PHE A CA 1
ATOM 735 C C . PHE A 1 95 ? 3.765 4.617 -1.640 1.00 98.44 95 PHE A C 1
ATOM 737 O O . PHE A 1 95 ? 4.106 5.186 -2.676 1.00 98.44 95 PHE A O 1
ATOM 744 N N . PHE A 1 96 ? 4.594 3.795 -0.993 1.00 98.38 96 PHE A N 1
ATOM 745 C CA . PHE A 1 96 ? 5.944 3.517 -1.485 1.00 98.38 96 PHE A CA 1
ATOM 746 C C . PHE A 1 96 ? 5.928 2.719 -2.793 1.00 98.38 96 PHE A C 1
ATOM 748 O O . PHE A 1 96 ? 6.694 3.040 -3.699 1.00 98.38 96 PHE A O 1
ATOM 755 N N . TYR A 1 97 ? 5.012 1.760 -2.962 1.00 97.56 97 TYR A N 1
ATOM 756 C CA . TYR A 1 97 ? 4.814 1.114 -4.263 1.00 97.56 97 TYR A CA 1
ATOM 757 C C . TYR A 1 97 ? 4.371 2.092 -5.347 1.00 97.56 97 TYR A C 1
ATOM 759 O O . TYR A 1 97 ? 4.850 1.973 -6.473 1.00 97.56 97 TYR A O 1
ATOM 767 N N . LEU A 1 98 ? 3.529 3.080 -5.032 1.00 98.00 98 LEU A N 1
ATOM 768 C CA . LEU A 1 98 ? 3.158 4.122 -5.986 1.00 98.00 98 LEU A CA 1
ATOM 769 C C . LEU A 1 98 ? 4.392 4.898 -6.453 1.00 98.00 98 LEU A C 1
ATOM 771 O O . LEU A 1 98 ? 4.618 4.999 -7.656 1.00 98.00 98 LEU A O 1
ATOM 775 N N . ILE A 1 99 ? 5.207 5.397 -5.517 1.00 97.38 99 ILE A N 1
ATOM 776 C CA . ILE A 1 99 ? 6.424 6.151 -5.850 1.00 97.38 99 ILE A CA 1
ATOM 777 C C . ILE A 1 99 ? 7.382 5.280 -6.663 1.00 97.38 99 ILE A C 1
ATOM 779 O O . ILE A 1 99 ? 7.805 5.689 -7.740 1.00 97.38 99 ILE A O 1
ATOM 783 N N . GLY A 1 100 ? 7.691 4.070 -6.187 1.00 95.62 100 GLY A N 1
ATOM 784 C CA . GLY A 1 100 ? 8.609 3.160 -6.874 1.00 95.62 100 GLY A CA 1
ATOM 785 C C . GLY A 1 100 ? 8.137 2.830 -8.291 1.00 95.62 100 GLY A C 1
ATOM 786 O O . GLY A 1 100 ? 8.922 2.887 -9.231 1.00 95.62 100 GLY A O 1
ATOM 787 N N . SER A 1 101 ? 6.839 2.576 -8.470 1.00 95.62 101 SER A N 1
ATOM 788 C CA . SER A 1 101 ? 6.258 2.276 -9.786 1.00 95.62 101 SER A CA 1
ATOM 789 C C . SER A 1 101 ? 6.287 3.479 -10.726 1.00 95.62 101 SER A C 1
ATOM 791 O O . SER A 1 101 ? 6.573 3.320 -11.907 1.00 95.62 101 SER A O 1
ATOM 793 N N . VAL A 1 102 ? 6.044 4.694 -10.222 1.00 96.25 102 VAL A N 1
ATOM 794 C CA . VAL A 1 102 ? 6.190 5.915 -11.029 1.00 96.25 102 VAL A CA 1
ATOM 795 C C . VAL A 1 102 ? 7.639 6.093 -11.480 1.00 96.25 102 VAL A C 1
ATOM 797 O O . VAL A 1 102 ? 7.861 6.401 -12.646 1.00 96.25 102 VAL A O 1
ATOM 800 N N . LEU A 1 103 ? 8.622 5.830 -10.613 1.00 94.81 103 LEU A N 1
ATOM 801 C CA . LEU A 1 103 ? 10.044 5.897 -10.974 1.00 94.81 103 LEU A CA 1
ATOM 802 C C . LEU A 1 103 ? 10.450 4.852 -12.030 1.00 94.81 103 LEU A C 1
ATOM 804 O O . LEU A 1 103 ? 11.392 5.086 -12.779 1.00 94.81 103 LEU A O 1
ATOM 808 N N . PHE A 1 104 ? 9.723 3.736 -12.143 1.00 92.62 104 PHE A N 1
ATOM 809 C CA . PHE A 1 104 ? 9.912 2.753 -13.216 1.00 92.62 104 PHE A CA 1
ATOM 810 C C . PHE A 1 104 ? 9.307 3.171 -14.569 1.00 92.62 104 PHE A C 1
ATOM 812 O O . PHE A 1 104 ? 9.458 2.437 -15.548 1.00 92.62 104 PHE A O 1
ATOM 819 N N . LEU A 1 105 ? 8.608 4.309 -14.670 1.00 93.81 105 LEU A N 1
ATOM 820 C CA . LEU A 1 105 ? 8.075 4.765 -15.955 1.00 93.81 105 LEU A CA 1
ATOM 821 C C . LEU A 1 105 ? 9.196 5.270 -16.880 1.00 93.81 105 LEU A C 1
ATOM 823 O O . LEU A 1 105 ? 10.085 5.985 -16.415 1.00 93.81 105 LEU A O 1
ATOM 827 N N . PRO A 1 106 ? 9.101 5.028 -18.205 1.00 90.69 106 PRO A N 1
ATOM 828 C CA . PRO A 1 106 ? 10.135 5.415 -19.170 1.00 90.69 106 PRO A CA 1
ATOM 829 C C . PRO A 1 106 ? 10.531 6.897 -19.137 1.00 90.69 106 PRO A C 1
ATOM 831 O O . PRO A 1 106 ? 11.670 7.236 -19.417 1.00 90.69 106 PRO A O 1
ATOM 834 N N . VAL A 1 107 ? 9.606 7.791 -18.772 1.00 90.88 107 VAL A N 1
ATOM 835 C CA . VAL A 1 107 ? 9.863 9.241 -18.699 1.00 90.88 107 VAL A CA 1
ATOM 836 C C . VAL A 1 107 ? 10.814 9.638 -17.560 1.00 90.88 107 VAL A C 1
ATOM 838 O O . VAL A 1 107 ? 11.452 10.682 -17.636 1.00 90.88 107 VAL A O 1
ATOM 841 N N . TYR A 1 108 ? 10.909 8.817 -16.510 1.00 86.38 108 TYR A N 1
ATOM 842 C CA . TYR A 1 108 ? 11.823 9.017 -15.378 1.00 86.38 108 TYR A CA 1
ATOM 843 C C . TYR A 1 108 ? 13.036 8.080 -15.440 1.00 86.38 108 TYR A C 1
ATOM 845 O O . TYR A 1 108 ? 13.968 8.211 -14.651 1.00 86.38 108 TYR A O 1
ATOM 853 N N . TYR A 1 109 ? 13.024 7.146 -16.388 1.00 75.44 109 TYR A N 1
ATOM 854 C CA . TYR A 1 109 ? 14.029 6.118 -16.586 1.00 75.44 109 TYR A CA 1
ATOM 855 C C . TYR A 1 109 ? 15.040 6.597 -17.637 1.00 75.44 109 TYR A C 1
ATOM 857 O O . TYR A 1 109 ? 14.860 6.382 -18.831 1.00 75.44 109 TYR A O 1
ATOM 865 N N . ASN A 1 110 ? 16.112 7.266 -17.203 1.00 75.62 110 ASN A N 1
ATOM 866 C CA . ASN A 1 110 ? 17.172 7.765 -18.096 1.00 75.62 110 ASN A CA 1
ATOM 867 C C . ASN A 1 110 ? 18.258 6.708 -18.395 1.00 75.62 110 ASN A C 1
ATOM 869 O O . ASN A 1 110 ? 19.424 7.059 -18.572 1.00 75.62 110 ASN A O 1
ATOM 873 N N . ASP A 1 111 ? 17.916 5.414 -18.357 1.00 73.06 111 ASP A N 1
ATOM 874 C CA . ASP A 1 111 ? 18.837 4.261 -18.454 1.00 73.06 111 ASP A CA 1
ATOM 875 C C . ASP A 1 111 ? 19.991 4.244 -17.428 1.00 73.06 111 ASP A C 1
ATOM 877 O O . ASP A 1 111 ? 20.850 3.357 -17.452 1.00 73.06 111 ASP A O 1
ATOM 881 N N . SER A 1 112 ? 20.020 5.181 -16.477 1.00 86.44 112 SER A N 1
ATOM 882 C CA . SER A 1 112 ? 21.050 5.212 -15.450 1.00 86.44 112 SER A CA 1
ATOM 883 C C . SER A 1 112 ? 20.810 4.077 -14.455 1.00 86.44 112 SER A C 1
ATOM 885 O O . SER A 1 112 ? 19.707 3.884 -13.941 1.00 86.44 112 SER A O 1
ATOM 887 N N . LEU A 1 113 ? 21.862 3.309 -14.163 1.00 87.69 113 LEU A N 1
ATOM 888 C CA . LEU A 1 113 ? 21.801 2.226 -13.183 1.00 87.69 113 LEU A CA 1
ATOM 889 C C . LEU A 1 113 ? 21.284 2.746 -11.826 1.00 87.69 113 LEU A C 1
ATOM 891 O O . LEU A 1 113 ? 20.521 2.062 -11.149 1.00 87.69 113 LEU A O 1
ATOM 895 N N . LEU A 1 114 ? 21.668 3.972 -11.454 1.00 89.50 114 LEU A N 1
ATOM 896 C CA . LEU A 1 114 ? 21.288 4.616 -10.198 1.00 89.50 114 LEU A CA 1
ATOM 897 C C . LEU A 1 114 ? 19.768 4.793 -10.060 1.00 89.50 114 LEU A C 1
ATOM 899 O O . LEU A 1 114 ? 19.227 4.468 -9.004 1.00 89.50 114 LEU A O 1
ATOM 903 N N . ASP A 1 115 ? 19.076 5.241 -11.110 1.00 88.38 115 ASP A N 1
ATOM 904 C CA . ASP A 1 115 ? 17.622 5.463 -11.064 1.00 88.38 115 ASP A CA 1
ATOM 905 C C . ASP A 1 115 ? 16.865 4.144 -10.844 1.00 88.38 115 ASP A C 1
ATOM 907 O O . ASP A 1 115 ? 15.917 4.078 -10.057 1.00 88.38 115 ASP A O 1
ATOM 911 N N . GLN A 1 116 ? 17.349 3.059 -11.459 1.00 88.31 116 GLN A N 1
ATOM 912 C CA . GLN A 1 116 ? 16.789 1.715 -11.288 1.00 88.31 116 GLN A CA 1
ATOM 913 C C . GLN A 1 116 ? 16.958 1.207 -9.855 1.00 88.31 116 GLN A C 1
ATOM 915 O O . GLN A 1 116 ? 16.026 0.637 -9.283 1.00 88.31 116 GLN A O 1
ATOM 920 N N . TRP A 1 117 ? 18.129 1.442 -9.253 1.00 93.31 117 TRP A N 1
ATOM 921 C CA . TRP A 1 117 ? 18.378 1.091 -7.855 1.00 93.31 117 TRP A CA 1
ATOM 922 C C . TRP A 1 117 ? 17.476 1.870 -6.907 1.00 93.31 117 TRP A C 1
ATOM 924 O O . TRP A 1 117 ? 16.912 1.275 -5.991 1.00 93.31 117 TRP A O 1
ATOM 934 N N . ILE A 1 118 ? 17.307 3.176 -7.124 1.00 94.56 118 ILE A N 1
ATOM 935 C CA . ILE A 1 118 ? 16.435 4.006 -6.286 1.00 94.56 118 ILE A CA 1
ATOM 936 C C . ILE A 1 118 ? 14.988 3.507 -6.377 1.00 94.56 118 ILE A C 1
ATOM 938 O O . ILE A 1 118 ? 14.367 3.272 -5.338 1.00 94.56 118 ILE A O 1
ATOM 942 N N . ALA A 1 119 ? 14.471 3.274 -7.588 1.00 93.88 119 ALA A N 1
ATOM 943 C CA . ALA A 1 119 ? 13.127 2.731 -7.790 1.00 93.88 119 ALA A CA 1
ATOM 944 C C . ALA A 1 119 ? 12.950 1.372 -7.088 1.00 93.88 119 ALA A C 1
ATOM 946 O O . ALA A 1 119 ? 11.976 1.168 -6.360 1.00 93.88 119 ALA A O 1
ATOM 947 N N . GLY A 1 120 ? 13.934 0.476 -7.226 1.00 94.50 120 GLY A N 1
ATOM 948 C CA . GLY A 1 120 ? 13.955 -0.826 -6.561 1.00 94.50 120 GLY A CA 1
ATOM 949 C C . GLY A 1 120 ? 13.979 -0.733 -5.032 1.00 94.50 120 GLY A C 1
ATOM 950 O O . GLY A 1 120 ? 13.205 -1.421 -4.369 1.00 94.50 120 GLY A O 1
ATOM 951 N N . ILE A 1 121 ? 14.803 0.145 -4.451 1.00 97.31 121 ILE A N 1
ATOM 952 C CA . ILE A 1 121 ? 14.875 0.361 -2.995 1.00 97.31 121 ILE A CA 1
ATOM 953 C C . ILE A 1 121 ? 13.537 0.874 -2.460 1.00 97.31 121 ILE A C 1
ATOM 955 O O . ILE A 1 121 ? 13.025 0.344 -1.474 1.00 97.31 121 ILE A O 1
ATOM 959 N N . VAL A 1 122 ? 12.947 1.872 -3.121 1.00 97.38 122 VAL A N 1
ATOM 960 C CA . VAL A 1 122 ? 11.633 2.417 -2.750 1.00 97.38 122 VAL A CA 1
ATOM 961 C C . VAL A 1 122 ? 10.564 1.321 -2.792 1.00 97.38 122 VAL A C 1
ATOM 963 O O . VAL A 1 122 ? 9.749 1.210 -1.874 1.00 97.38 122 VAL A O 1
ATOM 966 N N . PHE A 1 123 ? 10.609 0.457 -3.806 1.00 94.00 123 PHE A N 1
ATOM 967 C CA . PHE A 1 123 ? 9.709 -0.685 -3.915 1.00 94.00 123 PHE A CA 1
ATOM 968 C C . PHE A 1 123 ? 9.912 -1.691 -2.765 1.00 94.00 123 PHE A C 1
ATOM 970 O O . PHE A 1 123 ? 8.947 -2.107 -2.127 1.00 94.00 123 PHE A O 1
ATOM 977 N N . ILE A 1 124 ? 11.157 -2.033 -2.421 1.00 96.88 124 ILE A N 1
ATOM 978 C CA . ILE A 1 124 ? 11.475 -2.928 -1.292 1.00 96.88 124 ILE A CA 1
ATOM 979 C C . ILE A 1 124 ? 10.966 -2.352 0.035 1.00 96.88 124 ILE A C 1
ATOM 981 O O . ILE A 1 124 ? 10.372 -3.085 0.826 1.00 96.88 124 ILE A O 1
ATOM 985 N N . ILE A 1 125 ? 11.133 -1.045 0.264 1.00 98.25 125 ILE A N 1
ATOM 986 C CA . ILE A 1 125 ? 10.589 -0.359 1.446 1.00 98.25 125 ILE A CA 1
ATOM 987 C C . ILE A 1 125 ? 9.067 -0.546 1.520 1.00 98.25 125 ILE A C 1
ATOM 989 O O . ILE A 1 125 ? 8.544 -0.877 2.585 1.00 98.25 125 ILE A O 1
ATOM 993 N N . GLY A 1 126 ? 8.358 -0.424 0.393 1.00 97.31 126 GLY A N 1
ATOM 994 C CA . GLY A 1 126 ? 6.927 -0.730 0.321 1.00 97.31 126 GLY A CA 1
ATOM 995 C C . GLY A 1 126 ? 6.598 -2.159 0.771 1.00 97.31 126 GLY A C 1
ATOM 996 O O . GLY A 1 126 ? 5.715 -2.359 1.608 1.00 97.31 126 GLY A O 1
ATOM 997 N N . GLY A 1 127 ? 7.361 -3.149 0.299 1.00 96.50 127 GLY A N 1
ATOM 998 C CA . GLY A 1 127 ? 7.222 -4.552 0.714 1.00 96.50 127 GLY A CA 1
ATOM 999 C C . GLY A 1 127 ? 7.497 -4.798 2.206 1.00 96.50 127 GLY A C 1
ATOM 1000 O O . GLY A 1 127 ? 6.810 -5.605 2.842 1.00 96.50 127 GLY A O 1
ATOM 1001 N N . LEU A 1 128 ? 8.447 -4.066 2.800 1.00 98.31 128 LEU A N 1
ATOM 1002 C CA . LEU A 1 128 ? 8.715 -4.116 4.243 1.00 98.31 128 LEU A CA 1
ATOM 1003 C C . L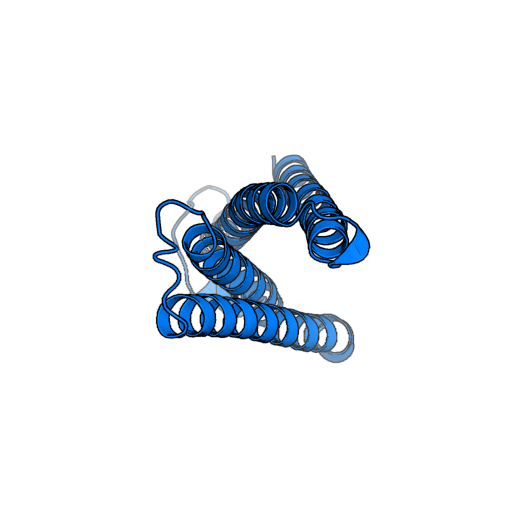EU A 1 128 ? 7.521 -3.602 5.056 1.00 98.31 128 LEU A C 1
ATOM 1005 O O . LEU A 1 128 ? 7.132 -4.232 6.039 1.00 98.31 128 LEU A O 1
ATOM 1009 N N . PHE A 1 129 ? 6.880 -2.514 4.621 1.00 98.50 129 PHE A N 1
ATOM 1010 C CA . PHE A 1 129 ? 5.660 -2.022 5.264 1.00 98.50 129 PHE A CA 1
ATOM 1011 C C . PHE A 1 129 ? 4.504 -3.030 5.184 1.00 98.50 129 PHE A C 1
ATOM 1013 O O . PHE A 1 129 ? 3.844 -3.270 6.195 1.00 98.50 129 PHE A O 1
ATOM 1020 N N . TYR A 1 130 ? 4.296 -3.695 4.042 1.00 97.06 130 TYR A N 1
ATOM 1021 C CA . TYR A 1 130 ? 3.314 -4.788 3.953 1.00 97.06 130 TYR A CA 1
ATOM 1022 C C . TYR A 1 130 ? 3.641 -5.953 4.892 1.00 97.06 130 TYR A C 1
ATOM 1024 O O . TYR A 1 130 ? 2.740 -6.515 5.515 1.00 97.06 130 TYR A O 1
ATOM 1032 N N . SER A 1 131 ? 4.924 -6.281 5.054 1.00 97.94 131 SER A N 1
ATOM 1033 C CA . SER A 1 131 ? 5.362 -7.301 6.013 1.00 97.94 131 SER A CA 1
ATOM 1034 C C . SER A 1 131 ? 5.011 -6.906 7.454 1.00 97.94 131 SER A C 1
ATOM 1036 O O . SER A 1 131 ? 4.431 -7.707 8.187 1.00 97.94 131 SER A O 1
ATOM 1038 N N . PHE A 1 132 ? 5.262 -5.653 7.856 1.00 98.44 132 PHE A N 1
ATOM 1039 C CA . PHE A 1 132 ? 4.857 -5.146 9.175 1.00 98.44 132 PHE A CA 1
ATOM 1040 C C . PHE A 1 132 ? 3.341 -5.121 9.373 1.00 98.44 132 PHE A C 1
ATOM 1042 O O . PHE A 1 132 ? 2.863 -5.447 10.465 1.00 98.44 132 PHE A O 1
ATOM 1049 N N . ALA A 1 133 ? 2.572 -4.796 8.331 1.00 97.81 133 ALA A N 1
ATOM 1050 C CA . ALA A 1 133 ? 1.119 -4.915 8.368 1.00 97.81 133 ALA A CA 1
ATOM 1051 C C . ALA A 1 133 ? 0.689 -6.369 8.626 1.00 97.81 133 ALA A C 1
ATOM 1053 O O . ALA A 1 133 ? -0.159 -6.610 9.483 1.00 97.81 133 ALA A O 1
ATOM 1054 N N . GLY A 1 134 ? 1.323 -7.341 7.961 1.00 97.44 134 GLY A N 1
ATOM 1055 C CA . GLY A 1 134 ? 1.090 -8.772 8.176 1.00 97.44 134 GLY A CA 1
ATOM 1056 C C . GLY A 1 134 ? 1.384 -9.223 9.610 1.00 97.44 134 GLY A C 1
ATOM 1057 O O . GLY A 1 134 ? 0.534 -9.850 10.241 1.00 97.44 134 GLY A O 1
ATOM 1058 N N . PHE A 1 135 ? 2.539 -8.843 10.168 1.00 98.25 135 PHE A N 1
ATOM 1059 C CA . PHE A 1 135 ? 2.884 -9.158 11.562 1.00 98.25 135 PHE A CA 1
ATOM 1060 C C . PHE A 1 135 ? 1.913 -8.531 12.564 1.00 98.25 135 PHE A C 1
ATOM 1062 O O . PHE A 1 135 ? 1.509 -9.175 13.531 1.00 98.25 135 PHE A O 1
ATOM 1069 N N . THR A 1 136 ? 1.494 -7.291 12.316 1.00 97.81 136 THR A N 1
ATOM 1070 C CA . THR A 1 136 ? 0.529 -6.597 13.175 1.00 97.81 136 THR A CA 1
ATOM 1071 C C . THR A 1 136 ? -0.856 -7.243 13.085 1.00 97.81 136 THR A C 1
ATOM 1073 O O . THR A 1 136 ? -1.532 -7.390 14.100 1.00 97.81 136 THR A O 1
ATOM 1076 N N . MET A 1 137 ? -1.275 -7.678 11.891 1.00 97.19 137 MET A N 1
ATOM 1077 C CA . MET A 1 137 ? -2.541 -8.388 11.685 1.00 97.19 137 MET A CA 1
ATOM 1078 C C . MET A 1 137 ? -2.538 -9.733 12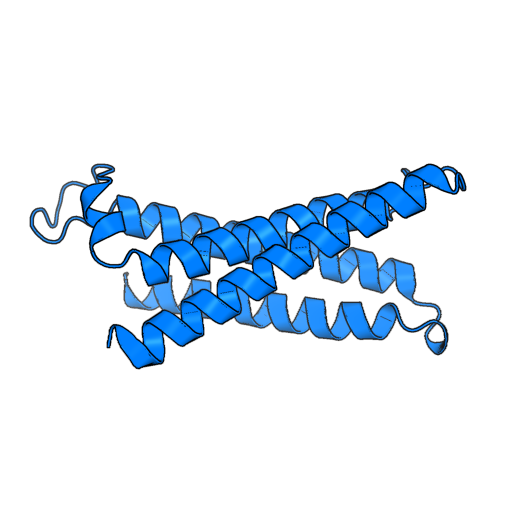.412 1.00 97.19 137 MET A C 1
ATOM 1080 O O . MET A 1 137 ? -3.507 -10.054 13.098 1.00 97.19 137 MET A O 1
ATOM 1084 N N . TYR A 1 138 ? -1.437 -10.481 12.308 1.00 97.69 138 TYR A N 1
ATOM 1085 C CA . TYR A 1 138 ? -1.232 -11.713 13.063 1.00 97.69 138 TYR A CA 1
ATOM 1086 C C . TYR A 1 138 ? -1.334 -11.453 14.571 1.00 97.69 138 TYR A C 1
ATOM 1088 O O . TYR A 1 138 ? -2.131 -12.092 15.255 1.00 97.69 138 TYR A O 1
ATOM 1096 N N . TYR A 1 139 ? -0.597 -10.461 15.084 1.00 97.31 139 TYR A N 1
ATOM 1097 C CA . TYR A 1 139 ? -0.651 -10.092 16.498 1.00 97.31 139 TYR A CA 1
ATOM 1098 C C . TYR A 1 139 ? -2.077 -9.749 16.948 1.00 97.31 139 TYR A C 1
ATOM 1100 O O . TYR A 1 139 ? -2.557 -10.271 17.952 1.00 97.31 139 TYR A O 1
ATOM 1108 N N . ARG A 1 140 ? -2.779 -8.920 16.167 1.00 95.94 140 ARG A N 1
ATOM 1109 C CA . ARG A 1 140 ? -4.158 -8.525 16.450 1.00 95.94 140 ARG A CA 1
ATOM 1110 C C . ARG A 1 140 ? -5.071 -9.745 16.590 1.00 95.94 140 ARG A C 1
ATOM 1112 O O . ARG A 1 140 ? -5.775 -9.855 17.588 1.00 95.94 140 ARG A O 1
ATOM 1119 N N . TYR A 1 141 ? -5.034 -10.655 15.616 1.00 95.69 141 TYR A N 1
ATOM 1120 C CA . TYR A 1 141 ? -5.949 -11.795 15.560 1.00 95.69 141 TYR A CA 1
ATOM 1121 C C . TYR A 1 141 ? -5.700 -12.815 16.677 1.00 95.69 141 TYR A C 1
ATOM 1123 O O . TYR A 1 141 ? -6.652 -13.318 17.267 1.00 95.69 141 TYR A O 1
ATOM 1131 N N . PHE A 1 142 ? -4.434 -13.099 16.995 1.00 96.94 142 PHE A N 1
ATOM 1132 C CA . PHE A 1 142 ? -4.084 -14.164 17.938 1.00 96.94 142 PHE A CA 1
ATOM 1133 C C . PHE A 1 142 ? -3.889 -13.704 19.388 1.00 96.94 142 PHE A C 1
ATOM 1135 O O . PHE A 1 142 ? -3.896 -14.552 20.276 1.00 96.94 142 PHE A O 1
ATOM 1142 N N . TYR A 1 143 ? -3.709 -12.402 19.647 1.00 95.19 143 TYR A N 1
ATOM 1143 C CA . TYR A 1 143 ? -3.376 -11.905 20.991 1.00 95.19 143 TYR A CA 1
ATOM 1144 C C . TYR A 1 143 ? -4.256 -10.758 21.503 1.00 95.19 143 TYR A C 1
ATOM 1146 O O . TYR A 1 143 ? -4.111 -10.387 22.667 1.00 95.19 143 TYR A O 1
ATOM 1154 N N . THR A 1 144 ? -5.133 -10.169 20.679 1.00 90.62 144 THR A N 1
ATOM 1155 C CA . THR A 1 144 ? -5.987 -9.037 21.111 1.00 90.62 144 THR A CA 1
ATOM 1156 C C . THR A 1 144 ? -7.488 -9.253 20.932 1.00 90.62 144 THR A C 1
ATOM 1158 O O . THR A 1 144 ? -8.266 -8.438 21.427 1.00 90.62 144 THR A O 1
ATOM 1161 N N . THR A 1 145 ? -7.885 -10.322 20.240 1.00 71.44 145 THR A N 1
ATOM 1162 C CA . THR A 1 145 ? -9.281 -10.773 20.110 1.00 71.44 145 THR A CA 1
ATOM 1163 C C . THR A 1 145 ? -9.619 -11.778 21.197 1.00 71.44 145 THR A C 1
ATOM 1165 O O . THR A 1 145 ? -10.749 -11.693 21.723 1.00 71.44 145 THR A O 1
#

pLDDT: mean 92.41, std 8.53, range [61.25, 98.5]

Secondary structure (DSSP, 8-state):
-HHHHHHHHHHHHHHHHHHHHHHHHHTSGGG--HHHHHHHHHHHHHHHHHHHHHHHHHHHH--SS-TT-----HHHHHHTHHHHHHHHHHHHHHHHHHHHHHHTSTTT--S-HHHHHHHHHHHHHHHHHHHHHHHHHHHHHHHT-

Organism: NCBI:txid96789

Radius of gyration: 17.52 Å; chains: 1; bounding box: 46×30×45 Å

Sequence (145 aa):
LQRSEIGLNFFLSLIASILYFIGSVLFIPSTNQSYNGTILFIIGSILVFTSQSWKVIRASLTNPIKLNIKSFDLNNLRQDLPGVLVDSFTGLGGFFYLIGSVLFLPVYYNDSLLDQWIAGIVFIIGGLFYSFAGFTMYYRYFYTT

Foldseek 3Di:
DVVVLVVQLVVLLVQLVVLQVVLVVLPPVVNVRNLVSLVSLLSSLVSLLVSLVVVLQVQQQDDVVDPPGRDGHVVSCVVQVLVNLLSVLSNQLSVLSNVLSVLVDPVNCPVDPVSPVVSVVSNVSSVVSNVSSVVSVVCCVPPVD